Protein AF-A0A534LKX8-F1 (afdb_monomer_lite)

pLDDT: mean 72.65, std 13.86, range [30.69, 90.38]

Radius of gyration: 14.8 Å; chains: 1; bounding box: 30×39×37 Å

Structure (mmCIF, N/CA/C/O backbone):
data_AF-A0A534LKX8-F1
#
_entry.id   AF-A0A534LKX8-F1
#
loop_
_atom_site.group_PDB
_atom_site.id
_atom_site.type_symbol
_atom_site.label_atom_id
_atom_site.label_alt_id
_atom_site.label_comp_id
_atom_site.label_asym_id
_atom_site.label_entity_id
_atom_site.label_seq_id
_atom_site.pdbx_PDB_ins_code
_atom_site.Cartn_x
_atom_site.Cartn_y
_atom_site.Cartn_z
_atom_site.occupancy
_atom_site.B_iso_or_equiv
_atom_site.auth_seq_id
_atom_site.auth_comp_id
_atom_site.auth_asym_id
_atom_site.auth_atom_id
_atom_site.pdbx_PDB_model_num
ATOM 1 N N . MET A 1 1 ? -13.821 24.799 19.458 1.00 30.69 1 MET A N 1
ATOM 2 C CA . MET A 1 1 ? -12.808 23.932 20.095 1.00 30.69 1 MET A CA 1
ATOM 3 C C . MET A 1 1 ? -12.790 22.621 19.321 1.00 30.69 1 MET A C 1
ATOM 5 O O . MET A 1 1 ? -13.656 21.778 19.531 1.00 30.69 1 MET A O 1
ATOM 9 N N . GLU A 1 2 ? -11.931 22.519 18.304 1.00 33.19 2 GLU A N 1
ATOM 10 C CA . GLU A 1 2 ? -11.847 21.320 17.463 1.00 33.19 2 GLU A CA 1
ATOM 11 C C . GLU A 1 2 ? -11.319 20.155 18.298 1.00 33.19 2 GLU A C 1
ATOM 13 O O . GLU A 1 2 ? -10.268 20.243 18.928 1.00 33.19 2 GLU A O 1
ATOM 18 N N . LYS A 1 3 ? -12.091 19.068 18.339 1.00 36.38 3 LYS A N 1
ATOM 19 C CA . LYS A 1 3 ? -11.713 17.833 19.019 1.00 36.38 3 LYS A CA 1
ATOM 20 C C . LYS A 1 3 ? -10.519 17.235 18.285 1.00 36.38 3 LYS A C 1
ATOM 22 O O . LYS A 1 3 ? -10.689 16.578 17.259 1.00 36.38 3 LYS A O 1
ATOM 27 N N . THR A 1 4 ? -9.328 17.430 18.837 1.00 38.88 4 THR A N 1
ATOM 28 C CA . THR A 1 4 ? -8.109 16.689 18.510 1.00 38.88 4 THR A CA 1
ATOM 29 C C . THR A 1 4 ? -8.324 15.228 18.897 1.00 38.88 4 THR A C 1
ATOM 31 O O . THR A 1 4 ? -7.876 14.764 19.936 1.00 38.88 4 THR A O 1
ATOM 34 N N . THR A 1 5 ? -9.114 14.497 18.112 1.00 43.38 5 THR A N 1
ATOM 35 C CA . THR A 1 5 ? -9.229 13.051 18.289 1.00 43.38 5 THR A CA 1
ATOM 36 C C . THR A 1 5 ? -7.835 12.487 18.037 1.00 43.38 5 THR A C 1
ATOM 38 O O . THR A 1 5 ? -7.131 12.932 17.128 1.00 43.38 5 THR A O 1
ATOM 41 N N . GLU A 1 6 ? -7.403 11.547 18.861 1.00 43.72 6 GLU A N 1
ATOM 42 C CA . GLU A 1 6 ? -6.156 10.809 18.699 1.00 43.72 6 GLU A CA 1
ATOM 43 C C . GLU A 1 6 ? -6.222 9.977 17.405 1.00 43.72 6 GLU A C 1
ATOM 45 O O . GLU A 1 6 ? -6.480 8.774 17.391 1.00 43.72 6 GLU A O 1
ATOM 50 N N . TRP A 1 7 ? -6.045 10.637 16.260 1.00 47.31 7 TRP A N 1
ATOM 51 C CA . TRP A 1 7 ? -6.120 10.046 14.927 1.00 47.31 7 TRP A CA 1
ATOM 52 C C . TRP A 1 7 ? -4.787 9.382 14.578 1.00 47.31 7 TRP A C 1
ATOM 54 O O . TRP A 1 7 ? -4.033 9.832 13.720 1.00 47.31 7 TRP A O 1
ATOM 64 N N . THR A 1 8 ? -4.471 8.337 15.332 1.00 52.62 8 THR A N 1
ATOM 65 C CA . THR A 1 8 ? -3.698 7.134 14.995 1.00 52.62 8 THR A CA 1
ATOM 66 C C . THR A 1 8 ? -3.559 6.400 16.320 1.00 52.62 8 THR A C 1
ATOM 68 O O . THR A 1 8 ? -2.607 6.633 17.058 1.00 52.62 8 THR A O 1
ATOM 71 N N . SER A 1 9 ? -4.525 5.538 16.655 1.00 58.91 9 SER A N 1
ATOM 72 C CA . SER A 1 9 ? -4.342 4.601 17.772 1.00 58.91 9 SER A CA 1
ATOM 73 C C . SER A 1 9 ? -2.954 3.951 17.659 1.00 58.91 9 SER A C 1
ATOM 75 O O . SER A 1 9 ? -2.490 3.712 16.534 1.00 58.91 9 SER A O 1
ATOM 77 N N . GLY A 1 10 ? -2.276 3.682 18.781 1.00 65.50 10 GLY A N 1
ATOM 78 C CA . GLY A 1 10 ? -0.955 3.034 18.768 1.00 65.50 10 GLY A CA 1
ATOM 79 C C . GLY A 1 10 ? -0.921 1.798 17.856 1.00 65.50 10 GLY A C 1
ATOM 80 O O . GLY A 1 10 ? 0.040 1.595 17.116 1.00 65.50 10 GLY A O 1
ATOM 81 N N . THR A 1 11 ? -2.040 1.075 17.790 1.00 68.69 11 THR A N 1
ATOM 82 C CA . THR A 1 11 ? -2.317 -0.045 16.885 1.00 68.69 11 THR A CA 1
ATOM 83 C C . THR A 1 11 ? -2.150 0.297 15.402 1.00 68.69 11 THR A C 1
ATOM 85 O O . THR A 1 11 ? -1.396 -0.375 14.700 1.00 68.69 11 THR A O 1
ATOM 88 N N . SER A 1 12 ? -2.793 1.356 14.893 1.00 66.12 12 SER A N 1
ATOM 89 C CA . SER A 1 12 ? -2.683 1.743 13.475 1.00 66.12 12 SER A CA 1
ATOM 90 C C . SER A 1 12 ? -1.241 2.120 13.112 1.00 66.12 12 SER A C 1
ATOM 92 O O . SER A 1 12 ? -0.770 1.793 12.022 1.00 66.12 12 SER A O 1
ATOM 94 N N . ARG A 1 13 ? -0.516 2.771 14.035 1.00 72.12 13 ARG A N 1
ATOM 95 C CA . ARG A 1 13 ? 0.905 3.108 13.854 1.00 72.12 13 ARG A CA 1
ATOM 96 C C . ARG A 1 13 ? 1.784 1.852 1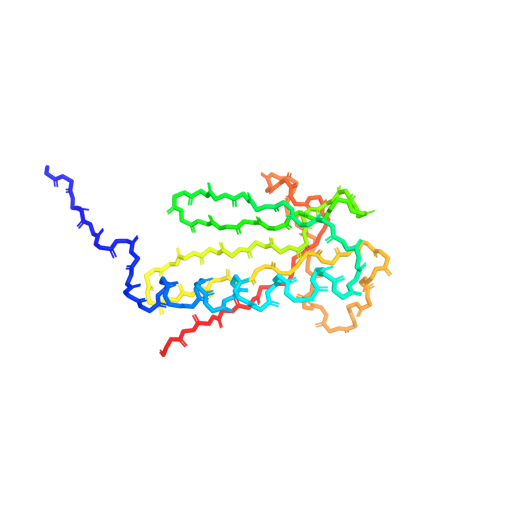3.838 1.00 72.12 13 ARG A C 1
ATOM 98 O O . ARG A 1 13 ? 2.649 1.746 12.970 1.00 72.12 13 ARG A O 1
ATOM 105 N N . ALA A 1 14 ? 1.530 0.895 14.730 1.00 77.19 14 ALA A N 1
ATOM 106 C CA . ALA A 1 14 ? 2.247 -0.379 14.789 1.00 77.19 14 ALA A CA 1
ATOM 107 C C . ALA A 1 14 ? 2.037 -1.225 13.521 1.00 77.19 14 ALA A C 1
ATOM 109 O O . ALA A 1 14 ? 3.006 -1.714 12.940 1.00 77.19 14 ALA A O 1
ATOM 110 N N . ILE A 1 15 ? 0.795 -1.325 13.027 1.00 74.69 15 ILE A N 1
ATOM 111 C CA . ILE A 1 15 ? 0.480 -2.027 11.771 1.00 74.69 15 ILE A CA 1
ATOM 112 C C . ILE A 1 15 ? 1.248 -1.398 10.599 1.00 74.69 15 ILE A C 1
ATOM 114 O O . ILE A 1 15 ? 1.862 -2.105 9.800 1.00 74.69 15 ILE A O 1
ATOM 118 N N . MET A 1 16 ? 1.258 -0.067 10.507 1.00 74.94 16 MET A N 1
ATOM 119 C CA . MET A 1 16 ? 1.966 0.659 9.448 1.00 74.94 16 MET A CA 1
ATOM 120 C C . MET A 1 16 ? 3.485 0.453 9.508 1.00 74.94 16 MET A C 1
ATOM 122 O O . MET A 1 16 ? 4.113 0.246 8.468 1.00 74.94 16 MET A O 1
ATOM 126 N N . ALA A 1 17 ? 4.074 0.471 10.708 1.00 79.50 17 ALA A N 1
ATOM 127 C CA . ALA A 1 17 ? 5.494 0.189 10.907 1.00 79.50 17 ALA A CA 1
ATOM 128 C C . ALA A 1 17 ? 5.852 -1.236 10.450 1.00 79.50 17 ALA A C 1
ATOM 130 O O . ALA A 1 17 ? 6.744 -1.405 9.618 1.00 79.50 17 ALA A O 1
ATOM 131 N N . GLY A 1 18 ? 5.083 -2.242 10.879 1.00 82.50 18 GLY A N 1
ATOM 132 C CA . GLY A 1 18 ? 5.311 -3.632 10.473 1.00 82.50 18 GLY A CA 1
ATOM 133 C C . GLY A 1 18 ? 5.148 -3.864 8.965 1.00 82.50 18 GLY A C 1
ATOM 134 O O . GLY A 1 18 ? 5.860 -4.675 8.371 1.00 82.50 18 GLY A O 1
ATOM 135 N N . LEU A 1 19 ? 4.245 -3.135 8.300 1.00 79.50 19 LEU A N 1
ATOM 136 C CA . LEU A 1 19 ? 4.109 -3.211 6.841 1.00 79.50 19 LEU A CA 1
ATOM 137 C C . LEU A 1 19 ? 5.317 -2.588 6.119 1.00 79.50 19 LEU A C 1
ATOM 139 O O . LEU A 1 19 ? 5.810 -3.182 5.158 1.00 79.50 19 LEU A O 1
ATOM 143 N N . ARG A 1 20 ? 5.851 -1.455 6.601 1.00 81.56 20 ARG A N 1
ATOM 144 C CA . ARG A 1 20 ? 7.084 -0.847 6.057 1.00 81.56 20 ARG A CA 1
ATOM 145 C C . ARG A 1 20 ? 8.281 -1.791 6.139 1.00 81.56 20 ARG A C 1
ATOM 147 O O . ARG A 1 20 ? 9.022 -1.925 5.162 1.00 81.56 20 ARG A O 1
ATOM 154 N N . GLU A 1 21 ? 8.449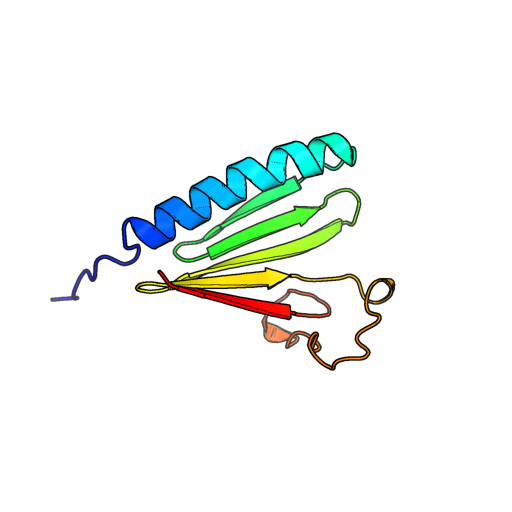 -2.467 7.273 1.00 86.12 21 GLU A N 1
ATOM 155 C CA . GLU A 1 21 ? 9.535 -3.432 7.483 1.00 86.12 21 GLU A CA 1
ATOM 156 C C . GLU A 1 21 ? 9.461 -4.616 6.514 1.00 86.12 21 GLU A C 1
ATOM 158 O O . GLU A 1 21 ? 10.491 -5.106 6.060 1.00 86.12 21 GLU A O 1
ATOM 163 N N . ARG A 1 22 ? 8.253 -5.038 6.125 1.00 85.00 22 ARG A N 1
ATOM 164 C CA . ARG A 1 22 ? 8.051 -6.156 5.189 1.00 85.00 22 ARG A CA 1
ATOM 165 C C . ARG A 1 22 ? 8.208 -5.768 3.720 1.00 85.00 22 ARG A C 1
ATOM 167 O O . ARG A 1 22 ? 8.646 -6.595 2.921 1.00 85.00 22 ARG A O 1
ATOM 174 N N . VAL A 1 23 ? 7.873 -4.534 3.337 1.00 84.31 23 VAL A N 1
ATOM 175 C CA . VAL A 1 23 ? 7.949 -4.093 1.931 1.00 84.31 23 VAL A CA 1
ATOM 176 C C . VAL A 1 23 ? 9.393 -3.954 1.451 1.00 84.31 23 VAL A C 1
ATOM 178 O O . VAL A 1 23 ? 9.703 -4.360 0.328 1.00 84.31 23 VAL A O 1
ATOM 181 N N . ARG A 1 24 ? 10.296 -3.431 2.290 1.00 81.69 24 ARG A N 1
ATOM 182 C CA . ARG A 1 24 ? 11.696 -3.182 1.900 1.00 81.69 24 ARG A CA 1
ATOM 183 C C . ARG A 1 24 ? 12.443 -4.452 1.447 1.00 81.69 24 ARG A C 1
ATOM 185 O O . ARG A 1 24 ? 12.977 -4.431 0.337 1.00 81.69 24 ARG A O 1
ATOM 192 N N . PRO A 1 25 ? 12.452 -5.571 2.202 1.00 86.50 25 PRO A N 1
ATOM 193 C CA . PRO A 1 25 ? 13.120 -6.802 1.773 1.00 86.50 25 PRO A CA 1
ATOM 194 C C . PRO A 1 25 ? 12.570 -7.362 0.457 1.00 86.50 25 PRO A C 1
ATOM 196 O O . PRO A 1 25 ? 13.324 -7.872 -0.372 1.00 86.50 25 PRO A O 1
ATOM 199 N N . VAL A 1 26 ? 11.254 -7.252 0.242 1.00 85.12 26 VAL A N 1
ATOM 200 C CA . VAL A 1 26 ? 10.602 -7.725 -0.987 1.00 85.12 26 VAL A CA 1
ATOM 201 C C . VAL A 1 26 ? 11.012 -6.871 -2.187 1.00 85.12 26 VAL A C 1
ATOM 203 O O . VAL A 1 26 ? 11.313 -7.426 -3.246 1.00 85.12 26 VAL A O 1
ATOM 206 N N . ALA A 1 27 ? 11.071 -5.546 -2.024 1.00 84.25 27 ALA A N 1
ATOM 207 C CA . ALA A 1 27 ? 11.538 -4.627 -3.060 1.00 84.25 27 ALA A CA 1
ATOM 208 C C . ALA A 1 27 ? 12.987 -4.931 -3.475 1.00 84.25 27 ALA A C 1
ATOM 210 O O . ALA A 1 27 ? 13.261 -5.108 -4.663 1.00 84.25 27 ALA A O 1
ATOM 211 N N . ILE A 1 28 ? 13.883 -5.108 -2.494 1.00 85.38 28 ILE A N 1
ATOM 212 C CA . ILE A 1 28 ? 15.294 -5.460 -2.724 1.00 85.38 28 ILE A CA 1
ATOM 213 C C . ILE A 1 28 ? 15.404 -6.779 -3.498 1.00 85.38 28 ILE A C 1
ATOM 215 O O . ILE A 1 28 ? 16.074 -6.835 -4.529 1.00 85.38 28 ILE A O 1
ATOM 219 N N . ARG A 1 29 ? 14.698 -7.831 -3.059 1.00 88.06 29 ARG A N 1
ATOM 220 C CA . ARG A 1 29 ? 14.713 -9.147 -3.724 1.00 88.06 29 ARG A CA 1
ATOM 221 C C . ARG A 1 29 ? 14.262 -9.070 -5.184 1.00 88.06 29 ARG A C 1
ATOM 223 O O . ARG A 1 29 ? 14.774 -9.798 -6.027 1.00 88.06 29 ARG A O 1
ATOM 230 N N . ARG A 1 30 ? 13.312 -8.184 -5.489 1.00 84.75 30 ARG A N 1
ATOM 231 C CA . ARG A 1 30 ? 12.801 -7.957 -6.849 1.00 84.75 30 ARG A CA 1
ATOM 232 C C . ARG A 1 30 ? 13.636 -6.966 -7.665 1.00 84.75 30 ARG A C 1
ATOM 234 O O . ARG A 1 30 ? 13.241 -6.659 -8.788 1.00 84.75 30 ARG A O 1
ATOM 241 N N . ARG A 1 31 ? 14.764 -6.480 -7.125 1.00 88.75 31 ARG A N 1
ATOM 242 C CA . ARG A 1 31 ? 15.590 -5.411 -7.715 1.00 88.75 31 ARG A CA 1
ATOM 243 C C . ARG A 1 31 ? 14.744 -4.196 -8.108 1.00 88.75 31 ARG A C 1
ATOM 245 O O . ARG A 1 31 ? 14.948 -3.598 -9.161 1.00 88.75 31 ARG A O 1
ATOM 252 N N . ASP A 1 32 ? 13.746 -3.881 -7.287 1.00 88.31 32 ASP A N 1
ATOM 253 C CA . ASP A 1 32 ? 12.822 -2.775 -7.507 1.00 88.31 32 ASP A CA 1
ATOM 254 C C . ASP A 1 32 ? 13.146 -1.620 -6.569 1.00 88.31 32 ASP A 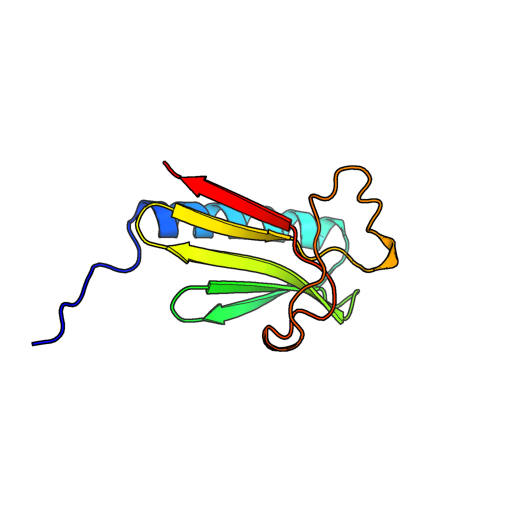C 1
ATOM 256 O O . ASP A 1 32 ? 13.458 -1.815 -5.392 1.00 88.31 32 ASP A O 1
ATOM 260 N N . ARG A 1 33 ? 13.035 -0.400 -7.092 1.00 90.38 33 ARG A N 1
ATOM 261 C CA . ARG A 1 33 ? 13.115 0.811 -6.286 1.00 90.38 33 ARG A CA 1
ATOM 262 C C . ARG A 1 33 ? 11.699 1.238 -5.941 1.00 90.38 33 ARG A C 1
ATOM 264 O O . ARG A 1 33 ? 10.938 1.654 -6.812 1.00 90.38 33 ARG A O 1
ATOM 271 N N . VAL A 1 34 ? 11.360 1.134 -4.662 1.00 88.81 34 VAL A N 1
ATOM 272 C CA . VAL A 1 34 ? 10.054 1.546 -4.152 1.00 88.81 34 VAL A CA 1
ATOM 273 C C . VAL A 1 34 ? 10.142 2.962 -3.598 1.00 88.81 34 VAL A C 1
ATOM 275 O O . VAL A 1 34 ? 10.921 3.230 -2.687 1.00 88.81 34 VAL A O 1
ATOM 278 N N . GLU A 1 35 ? 9.342 3.863 -4.157 1.00 89.62 35 GLU A N 1
ATOM 279 C CA . GLU A 1 35 ? 9.117 5.203 -3.621 1.00 89.62 35 GLU A CA 1
ATOM 280 C C . GLU A 1 35 ? 7.952 5.161 -2.633 1.00 89.62 35 GLU A C 1
ATOM 282 O O . GLU A 1 35 ? 6.891 4.599 -2.918 1.00 89.62 35 GLU A O 1
ATOM 287 N N . GLU A 1 36 ? 8.161 5.749 -1.461 1.00 88.25 36 GLU A N 1
ATOM 288 C CA . GLU A 1 36 ? 7.152 5.862 -0.417 1.00 88.25 36 GLU A CA 1
ATOM 289 C C . GLU A 1 36 ? 6.586 7.281 -0.400 1.00 88.25 36 GLU A C 1
ATOM 291 O O . GLU A 1 36 ? 7.332 8.252 -0.301 1.00 88.25 36 GLU A O 1
ATOM 296 N N . HIS A 1 37 ? 5.262 7.392 -0.474 1.00 86.62 37 HIS A N 1
ATOM 297 C CA . HIS A 1 37 ? 4.547 8.658 -0.351 1.00 86.62 37 HIS A CA 1
ATOM 298 C C . HIS A 1 37 ? 3.691 8.610 0.906 1.00 86.62 37 HIS A C 1
ATOM 300 O O . HIS A 1 37 ? 2.867 7.706 1.055 1.00 86.62 37 HIS A O 1
ATOM 306 N N . VAL A 1 38 ? 3.882 9.579 1.797 1.00 82.50 38 VAL A N 1
ATOM 307 C CA . VAL A 1 38 ? 3.208 9.638 3.096 1.00 82.50 38 VAL A CA 1
ATOM 308 C C . VAL A 1 38 ? 2.286 10.849 3.122 1.00 82.50 38 VAL A C 1
ATOM 310 O O . VAL A 1 38 ? 2.723 11.975 2.899 1.00 82.50 38 VAL A O 1
ATOM 313 N N . 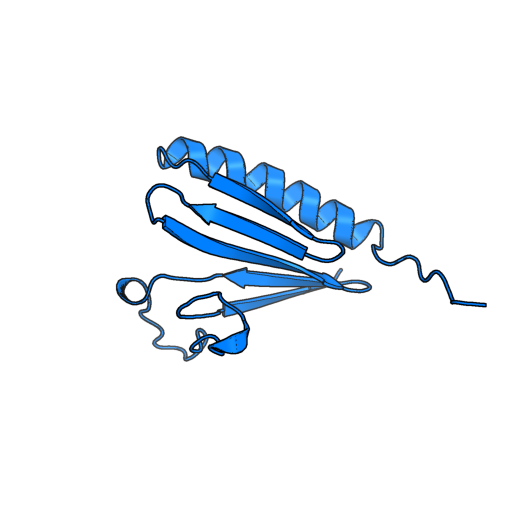GLY A 1 39 ? 1.012 10.609 3.408 1.00 77.81 39 GLY A N 1
ATOM 314 C CA . GLY A 1 39 ? 0.033 11.638 3.731 1.00 77.81 39 GLY A CA 1
ATOM 315 C C . GLY A 1 39 ? -0.417 11.540 5.186 1.00 77.81 39 GLY A C 1
ATOM 316 O O . GLY A 1 39 ? -0.044 10.626 5.918 1.00 77.81 39 GLY A O 1
ATOM 317 N N . ARG A 1 40 ? -1.276 12.474 5.607 1.00 73.56 40 ARG A N 1
ATOM 318 C CA . ARG A 1 40 ? -1.734 12.591 7.005 1.00 73.56 40 ARG A CA 1
ATOM 319 C C . ARG A 1 40 ? -2.345 11.298 7.572 1.00 73.56 40 ARG A C 1
ATOM 321 O O . ARG A 1 40 ? -2.152 11.005 8.744 1.00 73.56 40 ARG A O 1
ATOM 328 N N . TYR A 1 41 ? -3.056 10.530 6.744 1.00 74.81 41 TYR A N 1
ATOM 329 C CA . TYR A 1 41 ? -3.770 9.308 7.154 1.00 74.81 41 TYR A CA 1
ATOM 330 C C . TYR A 1 41 ? -3.530 8.122 6.219 1.00 74.81 41 TYR A C 1
ATOM 332 O O . TYR A 1 41 ? -4.285 7.148 6.229 1.00 74.81 41 TYR A O 1
ATOM 340 N N . TRP A 1 42 ? -2.509 8.207 5.370 1.00 82.38 42 TRP A N 1
ATOM 341 C CA . TRP A 1 42 ? -2.256 7.189 4.364 1.00 82.38 42 TRP A CA 1
ATOM 342 C C . TRP A 1 42 ? -0.780 7.110 3.985 1.00 82.38 42 TRP A C 1
ATOM 344 O O . TRP A 1 42 ? -0.029 8.072 4.124 1.00 82.38 42 TRP A O 1
ATOM 354 N N . ILE A 1 43 ? -0.378 5.951 3.483 1.00 85.44 43 ILE A N 1
ATOM 355 C CA . ILE A 1 43 ? 0.908 5.716 2.826 1.00 85.44 43 ILE A CA 1
ATOM 356 C C . ILE A 1 43 ? 0.638 5.025 1.499 1.00 85.44 43 ILE A C 1
ATOM 358 O O . ILE A 1 43 ? -0.260 4.191 1.410 1.00 85.44 43 ILE A O 1
ATOM 362 N N . SER A 1 44 ? 1.406 5.340 0.469 1.00 86.88 44 SER A N 1
ATOM 363 C CA . SER A 1 44 ? 1.389 4.572 -0.770 1.00 86.88 44 SER A CA 1
ATOM 364 C C . SER A 1 44 ? 2.801 4.207 -1.186 1.00 86.88 44 SER A C 1
ATOM 366 O O . SER A 1 44 ? 3.749 4.954 -0.930 1.00 86.88 44 SER A O 1
ATOM 368 N N . TRP A 1 45 ? 2.923 3.058 -1.840 1.00 89.25 45 TRP A N 1
ATOM 369 C CA . TRP A 1 45 ? 4.175 2.586 -2.402 1.00 89.25 45 TRP A CA 1
ATOM 370 C C . TRP A 1 45 ? 4.078 2.491 -3.914 1.00 89.25 45 TRP A C 1
ATOM 372 O O . TRP A 1 45 ? 3.210 1.809 -4.477 1.00 89.25 45 TRP A O 1
ATOM 382 N N . ARG A 1 46 ? 5.015 3.173 -4.570 1.00 87.81 46 ARG A N 1
ATOM 383 C CA . ARG A 1 46 ? 5.187 3.181 -6.016 1.00 87.81 46 ARG A CA 1
ATOM 384 C C . ARG A 1 46 ? 6.403 2.354 -6.392 1.00 87.81 46 ARG A C 1
ATOM 386 O O . ARG A 1 46 ? 7.500 2.601 -5.915 1.00 87.81 46 ARG A O 1
ATOM 393 N N . SER A 1 47 ? 6.209 1.395 -7.286 1.00 87.00 47 SER A N 1
ATOM 394 C CA . SER A 1 47 ? 7.300 0.684 -7.948 1.00 87.00 47 SER A CA 1
ATOM 395 C C . SER A 1 47 ? 7.847 1.557 -9.072 1.00 87.00 47 SER A C 1
ATOM 397 O O . SER A 1 47 ? 7.082 1.988 -9.945 1.00 87.00 47 SER A O 1
ATOM 399 N N . ARG A 1 48 ? 9.161 1.796 -9.084 1.00 88.19 48 ARG A N 1
ATOM 400 C CA . ARG A 1 48 ? 9.832 2.480 -10.196 1.00 88.19 48 ARG A CA 1
ATOM 401 C C . ARG A 1 48 ? 9.968 1.579 -11.407 1.00 88.19 48 ARG A C 1
ATOM 403 O O . ARG A 1 48 ? 9.721 2.051 -12.512 1.00 88.19 48 ARG A O 1
ATOM 410 N N . ASN A 1 49 ? 10.236 0.288 -11.213 1.00 87.94 49 ASN A N 1
ATOM 411 C CA . ASN A 1 49 ? 10.350 -0.658 -12.325 1.00 87.94 49 ASN A CA 1
ATOM 412 C C . ASN A 1 49 ? 9.033 -0.799 -13.097 1.00 87.94 49 ASN A C 1
ATOM 414 O O . ASN A 1 49 ? 9.030 -1.000 -14.308 1.00 87.94 49 ASN A O 1
ATOM 418 N N . ARG A 1 50 ? 7.894 -0.705 -12.399 1.00 81.69 50 ARG A N 1
ATOM 419 C CA . ARG A 1 50 ? 6.554 -0.773 -13.005 1.00 81.69 50 ARG A CA 1
ATOM 420 C C . ARG A 1 50 ? 5.929 0.599 -13.255 1.00 81.69 50 ARG A C 1
ATOM 422 O O . ARG A 1 50 ? 4.809 0.652 -13.755 1.00 81.69 50 ARG A O 1
ATOM 429 N N . ASN A 1 51 ? 6.620 1.675 -12.876 1.00 84.31 51 ASN A N 1
ATOM 430 C CA . ASN A 1 51 ? 6.154 3.058 -12.929 1.00 84.31 51 ASN A CA 1
ATOM 431 C C . ASN A 1 51 ? 4.713 3.255 -12.405 1.00 84.31 51 ASN A C 1
ATOM 433 O O . ASN A 1 51 ? 3.911 3.962 -13.015 1.00 84.31 51 ASN A O 1
ATOM 437 N N . ARG A 1 52 ? 4.350 2.608 -11.288 1.00 82.44 52 ARG A N 1
ATOM 438 C CA . ARG A 1 52 ? 2.976 2.653 -10.756 1.00 82.44 52 ARG A CA 1
ATOM 439 C C . ARG A 1 52 ? 2.897 2.431 -9.253 1.00 82.44 52 ARG A C 1
ATOM 441 O O . ARG A 1 52 ? 3.749 1.756 -8.675 1.00 82.44 52 ARG A O 1
ATOM 448 N N . VAL A 1 53 ? 1.830 2.940 -8.642 1.00 84.06 53 VAL A N 1
ATOM 449 C CA . VAL A 1 53 ? 1.447 2.576 -7.271 1.00 84.06 53 VAL A CA 1
ATOM 450 C C . VAL A 1 53 ? 0.956 1.128 -7.276 1.00 84.06 53 VAL A C 1
ATOM 452 O O . VAL A 1 53 ? 0.156 0.747 -8.131 1.00 84.06 53 VAL A O 1
ATOM 455 N N . PHE A 1 54 ? 1.474 0.305 -6.366 1.00 83.88 54 PHE A N 1
ATOM 456 C CA . PHE A 1 54 ? 1.062 -1.099 -6.230 1.00 83.88 54 PHE A CA 1
ATOM 457 C C . PHE A 1 54 ? 0.367 -1.384 -4.900 1.00 83.88 54 PHE A C 1
ATOM 459 O O . PHE A 1 54 ? -0.317 -2.401 -4.779 1.00 83.88 54 PHE A O 1
ATOM 466 N N . ALA A 1 55 ? 0.522 -0.496 -3.921 1.00 86.00 55 ALA A N 1
ATOM 467 C CA . ALA A 1 55 ? -0.183 -0.582 -2.660 1.00 86.00 55 ALA A CA 1
ATOM 468 C C . ALA A 1 55 ? -0.425 0.807 -2.064 1.00 86.00 55 ALA A C 1
ATOM 470 O O . ALA A 1 55 ? 0.422 1.694 -2.164 1.00 86.00 55 ALA A O 1
ATOM 471 N N . GLU A 1 56 ? -1.573 0.968 -1.420 1.00 86.38 56 GLU A N 1
ATOM 472 C CA . GLU A 1 56 ? -1.887 2.098 -0.550 1.00 86.38 56 GLU A CA 1
ATOM 473 C C . GLU A 1 56 ? -2.444 1.553 0.760 1.00 86.38 56 GLU A C 1
ATOM 475 O O . GLU A 1 56 ? -3.140 0.541 0.780 1.00 86.38 56 GLU A O 1
ATOM 480 N N . ILE A 1 57 ? -2.133 2.200 1.871 1.00 84.56 57 ILE A N 1
ATOM 481 C CA . ILE A 1 57 ? -2.671 1.848 3.172 1.00 84.56 57 ILE A CA 1
ATOM 482 C C . ILE A 1 57 ? -3.249 3.104 3.797 1.00 84.56 57 ILE A C 1
ATOM 484 O O . ILE A 1 57 ? -2.603 4.149 3.803 1.00 84.56 57 ILE A O 1
ATOM 488 N N . ARG A 1 58 ? -4.459 2.996 4.342 1.00 85.44 58 ARG A N 1
ATOM 489 C CA . ARG A 1 58 ? -5.135 4.078 5.057 1.00 85.44 58 ARG A CA 1
ATOM 490 C C . ARG A 1 58 ? -5.339 3.688 6.508 1.00 85.44 58 ARG A C 1
ATOM 492 O O . ARG A 1 58 ? -5.961 2.663 6.796 1.00 85.44 58 ARG A O 1
ATOM 499 N N . ALA A 1 59 ? -4.829 4.518 7.408 1.00 79.69 59 ALA A N 1
ATOM 500 C CA . ALA A 1 59 ? -5.075 4.375 8.831 1.00 79.69 59 ALA A CA 1
ATOM 501 C C . ALA A 1 59 ? -6.449 4.965 9.160 1.00 79.69 59 ALA A C 1
ATOM 503 O O . ALA A 1 59 ? -6.746 6.108 8.817 1.00 79.69 59 ALA A O 1
ATOM 504 N N . LEU A 1 60 ? -7.279 4.180 9.835 1.00 76.12 60 LEU A N 1
ATOM 505 C CA . LEU A 1 60 ? -8.547 4.615 10.407 1.00 76.12 60 LEU A CA 1
ATOM 506 C C . LEU A 1 60 ? -8.509 4.370 11.922 1.00 76.12 60 LEU A C 1
ATOM 508 O O . LEU A 1 60 ? -7.577 3.754 12.450 1.00 76.12 60 LEU A O 1
ATOM 512 N N . GLN A 1 61 ? -9.518 4.859 12.638 1.00 76.31 61 GLN A N 1
ATOM 513 C CA . GLN A 1 61 ? -9.649 4.609 14.072 1.00 76.31 61 GLN A CA 1
ATOM 514 C C . GLN A 1 61 ? -9.850 3.103 14.323 1.00 76.31 61 GLN A C 1
ATOM 516 O O . GLN A 1 61 ? -10.814 2.522 13.830 1.00 76.31 61 GLN A O 1
ATOM 521 N N . GLY A 1 62 ? -8.901 2.470 15.026 1.00 72.44 62 GLY A N 1
ATOM 522 C CA . GLY A 1 62 ? -8.938 1.047 15.402 1.00 72.44 62 GLY A CA 1
ATOM 523 C C . GLY A 1 62 ? -8.725 0.036 14.267 1.00 72.44 62 GLY A C 1
ATOM 524 O O . GLY A 1 62 ? -8.782 -1.166 14.502 1.00 72.44 62 GLY A O 1
ATOM 525 N N . ARG A 1 63 ? -8.485 0.488 13.030 1.00 76.19 63 ARG A N 1
ATOM 526 C CA . ARG A 1 63 ? -8.317 -0.404 11.874 1.00 76.19 63 ARG A CA 1
ATOM 527 C C . ARG A 1 63 ? -7.450 0.202 10.785 1.00 76.19 63 ARG A C 1
ATOM 529 O O . ARG A 1 63 ? -7.235 1.414 10.723 1.00 76.19 63 ARG A O 1
ATOM 536 N N . VAL A 1 64 ? -7.008 -0.647 9.872 1.00 80.12 64 VAL A N 1
ATOM 537 C CA . VAL A 1 64 ? -6.238 -0.258 8.696 1.00 80.12 64 VAL A CA 1
ATOM 538 C C . VAL A 1 64 ? -6.883 -0.847 7.447 1.00 80.12 64 VAL A C 1
ATOM 540 O O . VAL A 1 64 ? -7.251 -2.019 7.413 1.00 80.12 64 VAL A O 1
ATOM 543 N N . GLN A 1 65 ? -7.026 -0.027 6.408 1.00 83.31 65 GLN A N 1
ATOM 544 C CA . GLN A 1 65 ? -7.433 -0.491 5.085 1.00 83.31 65 GLN A CA 1
ATOM 545 C C . GLN A 1 65 ? -6.204 -0.618 4.200 1.00 83.31 65 GLN A C 1
ATOM 547 O O . GLN A 1 65 ? -5.525 0.376 3.948 1.00 83.31 65 GLN A O 1
ATOM 552 N N . VAL A 1 66 ? -5.946 -1.821 3.701 1.00 82.31 66 VAL A N 1
ATOM 553 C CA . VAL A 1 66 ? -4.874 -2.094 2.743 1.00 82.31 66 VAL A CA 1
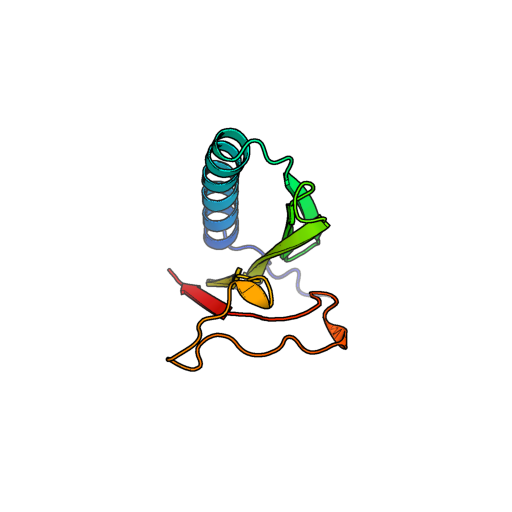ATOM 554 C C . VAL A 1 66 ? -5.485 -2.244 1.358 1.00 82.31 66 VAL A C 1
ATOM 556 O O . VAL A 1 66 ? -6.424 -3.012 1.145 1.00 82.31 66 VAL A O 1
ATOM 559 N N . PHE A 1 67 ? -4.946 -1.489 0.415 1.00 81.19 67 PHE A N 1
ATOM 560 C CA . PHE A 1 67 ? -5.343 -1.453 -0.977 1.00 81.19 67 PHE A CA 1
ATOM 561 C C . PHE A 1 67 ? -4.212 -2.072 -1.782 1.00 81.19 67 PHE A C 1
ATOM 563 O O . PHE A 1 67 ? -3.137 -1.485 -1.869 1.00 81.19 67 PHE A O 1
ATOM 570 N N . ILE A 1 68 ? -4.441 -3.242 -2.370 1.00 80.06 68 ILE A N 1
ATOM 571 C CA . ILE A 1 68 ? -3.502 -3.836 -3.326 1.00 80.06 68 ILE A CA 1
ATOM 572 C C . ILE A 1 68 ? -3.958 -3.452 -4.727 1.00 80.06 68 ILE A C 1
ATOM 574 O O . ILE A 1 68 ? -5.132 -3.612 -5.071 1.00 80.06 68 ILE A O 1
ATOM 578 N N . LEU A 1 69 ? -3.027 -2.917 -5.512 1.00 78.81 69 LEU A N 1
ATOM 579 C CA . LEU A 1 69 ? -3.284 -2.341 -6.825 1.00 78.81 69 LEU A CA 1
ATOM 580 C C . LEU A 1 69 ? -2.557 -3.178 -7.892 1.00 78.81 69 LEU A C 1
ATOM 582 O O . LEU A 1 69 ? -1.441 -2.824 -8.298 1.00 78.81 69 LEU A O 1
ATOM 586 N N . PRO A 1 70 ? -3.117 -4.333 -8.309 1.00 71.12 70 PRO A N 1
ATOM 587 C CA . PRO A 1 70 ? -2.525 -5.183 -9.338 1.00 71.12 70 PRO A CA 1
ATOM 588 C C . PRO A 1 70 ? -2.529 -4.496 -10.710 1.00 71.12 70 PRO A C 1
ATOM 590 O O . PRO A 1 70 ? -3.267 -3.542 -10.962 1.00 71.12 70 PRO A O 1
ATOM 593 N N . GLY A 1 71 ? -1.661 -4.967 -11.607 1.00 70.12 71 GLY A N 1
ATOM 594 C CA . GLY A 1 71 ? -1.615 -4.454 -12.969 1.00 70.12 71 GLY A CA 1
ATOM 595 C C . GLY A 1 71 ? -2.782 -5.024 -13.762 1.00 70.12 71 GLY A C 1
ATOM 596 O O . GLY A 1 71 ? -3.191 -6.144 -13.468 1.00 70.12 71 GLY A O 1
ATOM 597 N N . PRO A 1 72 ? -3.268 -4.337 -14.810 1.00 67.38 72 PRO A N 1
ATOM 598 C CA . PRO A 1 72 ? -4.330 -4.852 -15.680 1.00 67.38 72 PRO A CA 1
ATOM 599 C C . PRO A 1 72 ? -4.087 -6.288 -16.169 1.00 67.38 72 PRO A C 1
ATOM 601 O O . PRO A 1 72 ? -5.016 -7.077 -16.252 1.00 67.38 72 PRO A O 1
ATOM 604 N N . ARG A 1 73 ? -2.823 -6.633 -16.454 1.00 68.94 73 ARG A N 1
ATOM 605 C CA . ARG A 1 73 ? -2.407 -7.963 -16.933 1.00 68.94 73 ARG A CA 1
ATOM 606 C C . ARG A 1 73 ? -2.257 -9.009 -15.824 1.00 68.94 73 ARG A C 1
ATOM 608 O O . ARG A 1 73 ? -2.247 -10.197 -16.119 1.00 68.94 73 ARG A O 1
ATOM 615 N N . ASP A 1 74 ? -2.129 -8.567 -14.575 1.00 66.50 74 ASP A N 1
ATOM 616 C CA . ASP A 1 74 ? -1.948 -9.430 -13.402 1.00 66.50 74 ASP A CA 1
ATOM 617 C C . ASP A 1 74 ? -3.304 -9.827 -12.781 1.00 66.50 74 ASP A C 1
ATOM 619 O O . ASP A 1 74 ? -3.364 -10.673 -11.891 1.00 66.50 74 ASP A O 1
ATOM 623 N N . LEU A 1 75 ? -4.402 -9.215 -13.239 1.00 63.38 75 LEU A N 1
ATOM 624 C CA . LEU A 1 75 ? -5.757 -9.517 -12.792 1.00 63.38 75 LEU A CA 1
ATOM 625 C C . LEU A 1 75 ? -6.291 -10.760 -13.487 1.00 63.38 75 LEU A C 1
ATOM 627 O O . LEU A 1 75 ? -6.852 -10.704 -14.578 1.00 63.38 75 LEU A O 1
ATOM 631 N N . ARG A 1 76 ? -6.172 -11.886 -12.796 1.00 60.06 76 ARG A N 1
ATOM 632 C CA . ARG A 1 76 ? -7.066 -13.027 -12.984 1.00 60.06 76 ARG A CA 1
ATOM 633 C C . ARG A 1 76 ? -8.007 -13.051 -11.791 1.00 60.06 76 ARG A C 1
ATOM 635 O O . ARG A 1 76 ? -7.774 -13.768 -10.828 1.00 60.06 76 ARG A O 1
ATOM 642 N N . ASP A 1 77 ? -9.005 -12.175 -11.810 1.00 60.69 77 ASP A N 1
ATOM 643 C CA . ASP A 1 77 ? -9.969 -12.070 -10.716 1.00 60.69 77 ASP A CA 1
ATOM 644 C C . ASP A 1 77 ? -11.200 -12.937 -10.988 1.00 60.69 77 ASP A C 1
ATOM 646 O O . ASP A 1 77 ? -12.278 -12.447 -11.314 1.00 60.69 77 ASP A O 1
ATOM 650 N N . SER A 1 78 ? -11.021 -14.253 -10.880 1.00 57.91 78 SER A N 1
ATOM 651 C CA . SER A 1 78 ? -12.113 -15.225 -11.013 1.00 57.91 78 SER A CA 1
ATOM 652 C C . SER A 1 78 ? -13.148 -15.126 -9.883 1.00 57.91 78 SER A C 1
ATOM 654 O O . SER A 1 78 ? -14.254 -15.631 -10.040 1.00 57.91 78 SER A O 1
ATOM 656 N N . ALA A 1 79 ? -12.809 -14.468 -8.768 1.00 62.25 79 ALA A N 1
ATOM 657 C CA . ALA A 1 79 ? -13.648 -14.345 -7.575 1.00 62.25 79 ALA A CA 1
ATOM 658 C C . ALA A 1 79 ? -14.323 -12.964 -7.412 1.00 62.25 79 ALA A C 1
ATOM 660 O O . ALA A 1 79 ? -15.083 -12.767 -6.465 1.00 62.25 79 ALA A O 1
ATOM 661 N N . GLY A 1 80 ? -14.058 -11.995 -8.296 1.00 60.53 80 GLY A N 1
ATOM 662 C CA . GLY A 1 80 ? -14.644 -10.646 -8.228 1.00 60.53 80 GLY A CA 1
ATOM 663 C C . GLY A 1 80 ? -14.130 -9.769 -7.070 1.00 60.53 80 GLY A C 1
ATOM 664 O O . GLY A 1 80 ? -14.785 -8.790 -6.689 1.00 60.53 80 GLY A O 1
ATOM 665 N N . LEU A 1 81 ? -12.980 -10.118 -6.483 1.00 58.31 81 LEU A N 1
ATOM 666 C CA . LEU A 1 81 ? -12.362 -9.434 -5.341 1.00 58.31 81 LEU A CA 1
ATOM 667 C C . LEU A 1 81 ? -11.583 -8.167 -5.727 1.00 58.31 81 LEU A C 1
ATOM 669 O O . LEU A 1 81 ? -11.199 -7.376 -4.859 1.00 58.31 81 LEU A O 1
ATOM 673 N N . ALA A 1 82 ? -11.327 -7.955 -7.012 1.00 63.00 82 ALA A N 1
ATOM 674 C CA . ALA A 1 82 ? -10.590 -6.829 -7.549 1.00 63.00 82 ALA A CA 1
ATOM 675 C C . ALA A 1 82 ? -11.481 -6.002 -8.481 1.00 63.00 82 ALA A C 1
ATOM 677 O O . ALA A 1 82 ? -11.815 -6.379 -9.601 1.00 63.00 82 ALA A O 1
ATOM 678 N N . ARG A 1 83 ? -11.847 -4.802 -8.028 1.00 62.75 83 ARG A N 1
ATOM 679 C CA . ARG A 1 83 ? -12.702 -3.890 -8.802 1.00 62.75 83 ARG A CA 1
ATOM 680 C C . ARG A 1 83 ? -11.881 -2.790 -9.441 1.00 62.75 83 ARG A C 1
ATOM 682 O O . ARG A 1 83 ? -10.861 -2.373 -8.887 1.00 62.75 83 ARG A O 1
ATOM 689 N N . ARG A 1 84 ? -12.341 -2.285 -10.588 1.00 63.78 84 ARG A N 1
ATOM 690 C CA . ARG A 1 84 ? -11.703 -1.138 -11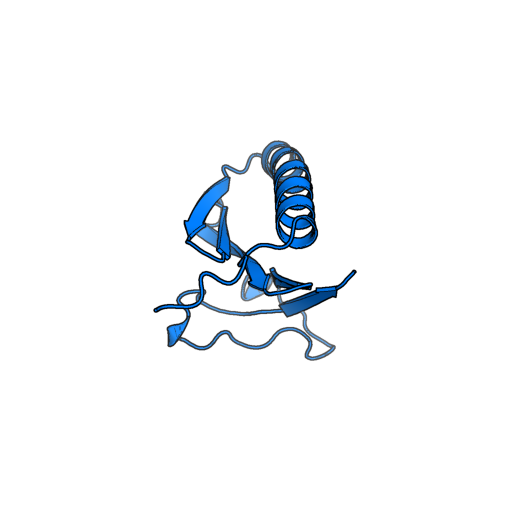.237 1.00 63.78 84 ARG A CA 1
ATOM 691 C C . ARG A 1 84 ? -11.706 0.049 -10.275 1.00 63.78 84 ARG A C 1
ATOM 693 O O . ARG A 1 84 ? -12.739 0.377 -9.692 1.00 63.78 84 ARG A O 1
ATOM 700 N N . ALA A 1 85 ? -10.548 0.668 -10.081 1.00 62.75 85 ALA A N 1
ATOM 701 C CA . ALA A 1 85 ? -10.449 1.850 -9.235 1.00 62.75 85 ALA A CA 1
ATOM 702 C C . ALA A 1 85 ? -11.248 3.012 -9.863 1.00 62.75 85 ALA A C 1
ATOM 704 O O . ALA A 1 85 ? -11.152 3.211 -11.079 1.00 62.75 85 ALA A O 1
ATOM 705 N N . PRO A 1 86 ? -12.006 3.806 -9.080 1.00 60.41 86 PRO A N 1
ATOM 706 C CA . PRO A 1 86 ? -12.610 5.032 -9.592 1.00 60.41 86 PRO A CA 1
ATOM 707 C C . PRO A 1 86 ? -11.528 5.956 -10.161 1.00 60.41 86 PRO A C 1
ATOM 709 O O . PRO A 1 86 ? -10.484 6.144 -9.532 1.00 60.41 86 PRO A O 1
ATOM 712 N N . ARG A 1 87 ? -11.780 6.561 -11.332 1.00 57.59 87 ARG A N 1
ATOM 713 C CA . ARG A 1 87 ? -10.805 7.438 -12.020 1.00 57.59 87 ARG A CA 1
ATOM 714 C C . ARG A 1 87 ? -10.334 8.601 -11.135 1.00 57.59 87 ARG A C 1
ATOM 716 O O . ARG A 1 87 ? -9.205 9.051 -11.271 1.00 57.59 87 ARG A O 1
ATOM 723 N N . THR A 1 88 ? -11.178 9.029 -10.196 1.00 56.72 88 THR A N 1
ATOM 724 C CA . THR A 1 88 ? -10.929 10.118 -9.242 1.00 56.72 88 THR A CA 1
ATOM 725 C C . THR A 1 88 ? -9.896 9.795 -8.163 1.00 56.72 88 THR A C 1
ATOM 727 O O . THR A 1 88 ? -9.428 10.711 -7.500 1.00 56.72 88 THR A O 1
ATOM 730 N N . GLN A 1 89 ? -9.519 8.526 -7.969 1.00 59.31 89 GLN A N 1
ATOM 731 C CA . GLN A 1 89 ? -8.562 8.141 -6.921 1.00 59.31 89 GLN A CA 1
ATOM 732 C C . GLN A 1 89 ? -7.125 7.974 -7.436 1.00 59.31 89 GLN A C 1
ATOM 734 O O . GLN A 1 89 ? -6.252 7.576 -6.678 1.00 59.31 89 GLN A O 1
ATOM 739 N N . GLY A 1 90 ? -6.849 8.263 -8.716 1.00 57.12 90 GLY A N 1
ATOM 740 C CA . GLY A 1 90 ? -5.480 8.338 -9.258 1.00 57.12 90 GLY A CA 1
ATOM 741 C C . GLY A 1 90 ? -4.699 7.014 -9.326 1.00 57.12 90 GLY A C 1
ATOM 742 O O . GLY A 1 90 ? -3.617 6.969 -9.901 1.00 57.12 90 GLY A O 1
ATOM 743 N N . TRP A 1 91 ? -5.246 5.910 -8.809 1.00 62.22 91 TRP A N 1
ATOM 744 C CA . TRP A 1 91 ? -4.610 4.581 -8.786 1.00 62.22 91 TRP A CA 1
ATOM 745 C C . TRP A 1 91 ? -4.517 3.897 -10.152 1.00 62.22 91 TRP A C 1
ATOM 747 O O . TRP A 1 91 ? -3.911 2.835 -10.301 1.00 62.22 91 TRP A O 1
ATOM 757 N N . GLY A 1 92 ? -5.149 4.490 -11.159 1.00 55.78 92 GLY A N 1
ATOM 758 C CA . GLY A 1 92 ? -5.106 4.033 -12.530 1.00 55.78 92 GLY A CA 1
ATOM 759 C C . GLY A 1 92 ? -6.096 2.914 -12.816 1.00 55.78 92 GLY A C 1
ATOM 760 O O . GLY A 1 92 ? -6.886 3.091 -13.737 1.00 55.78 92 GLY A O 1
ATOM 761 N N . TRP A 1 93 ? -6.052 1.758 -12.133 1.00 58.16 93 TRP A N 1
ATOM 762 C CA . TRP A 1 93 ? -6.684 0.578 -12.748 1.00 58.16 93 TRP A CA 1
ATOM 763 C C . TRP A 1 93 ? -7.457 -0.370 -11.817 1.00 58.16 93 TRP A C 1
ATOM 765 O O . TRP A 1 93 ? -8.619 -0.580 -12.135 1.00 58.16 93 TRP A O 1
ATOM 775 N N . PHE A 1 94 ? -6.981 -0.893 -10.679 1.00 61.41 94 PHE A N 1
ATOM 776 C CA . PHE A 1 94 ? -7.778 -1.862 -9.881 1.00 61.41 94 PHE A CA 1
ATOM 777 C C . PHE A 1 94 ? -7.430 -1.866 -8.388 1.00 61.41 94 PHE A C 1
ATOM 779 O O . PHE A 1 94 ? -6.307 -1.533 -8.033 1.00 61.41 94 PHE A O 1
ATOM 786 N N . ARG A 1 95 ? -8.385 -2.242 -7.525 1.00 64.88 95 ARG A N 1
ATOM 787 C CA . ARG A 1 95 ? -8.264 -2.262 -6.058 1.00 64.88 95 ARG A CA 1
ATOM 788 C C . ARG A 1 95 ? -8.827 -3.559 -5.474 1.00 64.88 95 ARG A C 1
ATOM 790 O O . ARG A 1 95 ? -10.017 -3.830 -5.632 1.00 64.88 95 ARG A O 1
ATOM 797 N N . SER A 1 96 ? -8.011 -4.253 -4.686 1.00 67.31 96 SER A N 1
ATOM 798 C CA . SER A 1 96 ? -8.468 -5.195 -3.654 1.00 67.31 96 SER A CA 1
ATOM 799 C C . SER A 1 96 ? -8.360 -4.519 -2.287 1.00 67.31 96 SER A C 1
ATOM 801 O O . SER A 1 96 ? -7.333 -3.909 -1.992 1.00 67.31 96 SER A O 1
ATOM 803 N N . ARG A 1 97 ? -9.425 -4.569 -1.475 1.00 73.94 97 ARG A N 1
ATOM 804 C CA . ARG A 1 97 ? -9.478 -3.966 -0.130 1.00 73.94 97 ARG A CA 1
ATOM 805 C C . ARG A 1 97 ? -9.403 -5.070 0.916 1.00 73.94 97 ARG A C 1
ATOM 807 O O . ARG A 1 97 ? -10.284 -5.920 0.952 1.00 73.94 97 ARG A O 1
ATOM 814 N N . ILE A 1 98 ? -8.420 -4.983 1.798 1.00 72.75 98 ILE A N 1
ATOM 815 C CA . ILE A 1 98 ? -8.329 -5.801 3.006 1.00 72.75 98 ILE A CA 1
ATOM 816 C C . ILE A 1 98 ? -8.541 -4.867 4.194 1.00 72.75 98 ILE A C 1
ATOM 818 O O . ILE A 1 98 ? -7.945 -3.789 4.247 1.00 72.75 98 ILE A O 1
ATOM 822 N N . GLU A 1 99 ? -9.415 -5.248 5.118 1.00 75.12 99 GLU A N 1
ATOM 823 C CA . GLU A 1 99 ? -9.602 -4.540 6.381 1.00 75.12 99 GLU A CA 1
ATOM 824 C C . GLU A 1 99 ? -8.947 -5.350 7.494 1.00 75.12 99 GLU A C 1
ATOM 826 O O . GLU A 1 99 ? -9.213 -6.540 7.632 1.00 75.12 99 GLU A O 1
ATOM 831 N N . VAL A 1 100 ? -8.054 -4.706 8.240 1.00 70.94 100 VAL A N 1
ATOM 832 C CA . VAL A 1 100 ? -7.356 -5.303 9.377 1.00 70.94 100 VAL A CA 1
ATOM 833 C C . VAL A 1 100 ? -7.769 -4.529 10.620 1.00 70.94 100 VAL A C 1
ATOM 835 O O . VAL A 1 100 ? -7.464 -3.339 10.735 1.00 70.94 100 VAL A O 1
ATOM 838 N N . SER A 1 101 ? -8.479 -5.194 11.522 1.00 69.00 101 SER A N 1
ATOM 839 C CA . SER A 1 101 ? -8.825 -4.712 12.861 1.00 69.00 101 SER A CA 1
ATOM 840 C C . SER A 1 101 ? -8.061 -5.520 13.911 1.00 69.00 101 SER A C 1
ATOM 842 O O . SER A 1 101 ? -7.675 -6.657 13.634 1.00 69.00 101 SER A O 1
ATOM 844 N N . SER A 1 102 ? -7.813 -4.922 15.080 1.00 59.91 102 SER A N 1
ATOM 845 C CA . SER A 1 102 ? -7.349 -5.657 16.268 1.00 59.91 102 SER A CA 1
ATOM 846 C C . SER A 1 102 ? -8.475 -6.446 16.907 1.00 59.91 102 SER A C 1
ATOM 848 O O . SER A 1 102 ? -9.589 -5.873 16.939 1.00 59.91 102 SER A O 1
#

Secondary structure (DSSP, 8-state):
-------S-HHHHHHHHHHHHHHHHHHHHTT--EEEEEETTEEEEEETTTTEEEEEEEEETTEEEEEE---TTT---TTS--EEPPGGGS--SEEEEEEEE-

Foldseek 3Di:
DDPPDVQAPPVNVVVVVVVVVVVVVVCVVVVWDWDWDDDPFKIWIATPVVRATQWMWGRGVQKIKIWGQDDPVRDPCPPPQKDFDDVVVVRHGITHIDMDGD

Sequence (102 aa):
MEKTTEWTSGTSRAIMAGLRERVRPVAIRRRDRVEEHVGRYWISWRSRNRNRVFAEIRALQGRVQVFILPGPRDLRDSAGLARRAPRTQGWGWFRSRIEVSS